Protein AF-A0A7Y3FLZ2-F1 (afdb_monomer_lite)

pLDDT: mean 87.55, std 9.43, range [63.09, 97.69]

Radius of gyration: 25.16 Å; chains: 1; bounding box: 51×49×57 Å

Structure (mmCIF, N/CA/C/O backbone):
data_AF-A0A7Y3FLZ2-F1
#
_entry.id   AF-A0A7Y3FLZ2-F1
#
loop_
_atom_site.group_PDB
_atom_site.id
_atom_site.type_symbol
_atom_site.label_atom_id
_atom_site.label_alt_id
_atom_site.label_comp_id
_atom_site.label_asym_id
_atom_site.label_entity_id
_atom_site.label_seq_id
_atom_site.pdbx_PDB_ins_code
_atom_site.Cartn_x
_atom_site.Cartn_y
_atom_site.Cartn_z
_atom_site.occupancy
_atom_site.B_iso_or_equiv
_atom_site.auth_seq_id
_atom_site.auth_comp_id
_atom_site.auth_asym_id
_atom_site.auth_atom_id
_atom_site.pdbx_PDB_model_num
ATOM 1 N N . MET A 1 1 ? -33.542 -35.979 -24.993 1.00 63.22 1 MET A N 1
ATOM 2 C CA . MET A 1 1 ? -32.214 -36.590 -24.778 1.00 63.22 1 MET A CA 1
ATOM 3 C C . MET A 1 1 ? -31.115 -35.932 -25.612 1.00 63.22 1 MET A C 1
ATOM 5 O O . MET A 1 1 ? -30.176 -35.439 -25.018 1.00 63.22 1 MET A O 1
ATOM 9 N N . THR A 1 2 ? -31.199 -35.846 -26.947 1.00 71.19 2 THR A N 1
ATOM 10 C CA . THR A 1 2 ? -30.143 -35.199 -27.767 1.00 71.19 2 THR A CA 1
ATOM 11 C C . THR A 1 2 ? -30.063 -33.675 -27.583 1.00 71.19 2 THR A C 1
ATOM 13 O O . THR A 1 2 ? -28.973 -33.135 -27.441 1.00 71.19 2 THR A O 1
ATOM 16 N N . VAL A 1 3 ? -31.209 -32.996 -27.470 1.00 74.81 3 VAL A N 1
ATOM 17 C CA . VAL A 1 3 ? -31.297 -31.529 -27.278 1.00 74.81 3 VAL A CA 1
ATOM 18 C C . VAL A 1 3 ? -30.729 -31.062 -25.922 1.00 74.81 3 VAL A C 1
ATOM 20 O O . VAL A 1 3 ? -30.156 -29.978 -25.809 1.00 74.81 3 VAL A O 1
ATOM 23 N N . GLU A 1 4 ? -30.833 -31.891 -24.879 1.00 76.25 4 GLU A N 1
ATOM 24 C CA . GLU A 1 4 ? -30.243 -31.606 -23.558 1.00 76.25 4 GLU A CA 1
ATOM 25 C C . GLU A 1 4 ? -28.714 -31.732 -23.568 1.00 76.25 4 GLU A C 1
ATOM 27 O O . GLU A 1 4 ? -28.028 -30.993 -22.868 1.00 76.25 4 GLU A O 1
ATOM 32 N N . LEU A 1 5 ? -28.156 -32.631 -24.384 1.00 73.31 5 LEU A N 1
ATOM 33 C CA . LEU A 1 5 ? -26.705 -32.780 -24.507 1.00 73.31 5 LEU A CA 1
ATOM 34 C C . LEU A 1 5 ? -26.087 -31.586 -25.244 1.00 73.31 5 LEU A C 1
ATOM 36 O O . LEU A 1 5 ? -25.062 -31.066 -24.810 1.00 73.31 5 LEU A O 1
ATOM 40 N N . GLU A 1 6 ? -26.729 -31.097 -26.307 1.00 72.00 6 GLU A N 1
ATOM 41 C CA . GLU A 1 6 ? -26.251 -29.921 -27.048 1.00 72.00 6 GLU A CA 1
ATOM 42 C C . GLU A 1 6 ? -26.263 -28.648 -26.191 1.00 72.00 6 GLU A C 1
ATOM 44 O O . GLU A 1 6 ? -25.299 -27.879 -26.199 1.00 72.00 6 GLU A O 1
ATOM 49 N N . THR A 1 7 ? -27.309 -28.456 -25.382 1.00 73.06 7 THR A N 1
ATOM 50 C CA . THR A 1 7 ? -27.408 -27.311 -24.462 1.00 73.06 7 THR A CA 1
ATOM 51 C C . THR A 1 7 ? -26.385 -27.377 -23.323 1.00 73.06 7 THR A C 1
ATOM 53 O O . THR A 1 7 ? -25.820 -26.345 -22.958 1.00 73.06 7 THR A O 1
ATOM 56 N N . GLN A 1 8 ? -26.064 -28.567 -22.800 1.00 70.31 8 GLN A N 1
ATOM 57 C CA . GLN A 1 8 ? -25.001 -28.750 -21.796 1.00 70.31 8 GLN A CA 1
ATOM 58 C C . GLN A 1 8 ? -23.601 -28.481 -22.368 1.00 70.31 8 GLN A C 1
ATOM 60 O O . GLN A 1 8 ? -22.780 -27.842 -21.708 1.00 70.31 8 GLN A O 1
ATOM 65 N N . ILE A 1 9 ? -23.327 -28.918 -23.602 1.00 71.00 9 ILE A N 1
ATOM 66 C CA . ILE A 1 9 ? -22.038 -28.691 -24.276 1.00 71.00 9 ILE A CA 1
ATOM 67 C C . ILE A 1 9 ? -21.853 -27.206 -24.622 1.00 71.00 9 ILE A C 1
ATOM 69 O O . ILE A 1 9 ? -20.765 -26.661 -24.415 1.00 71.00 9 ILE A O 1
ATOM 73 N N . ALA A 1 10 ? -22.909 -26.530 -25.087 1.00 72.69 10 ALA A N 1
ATOM 74 C CA . ALA A 1 10 ? -22.886 -25.091 -25.348 1.00 72.69 10 ALA A CA 1
ATOM 75 C C . ALA A 1 10 ? -22.628 -24.280 -24.063 1.00 72.69 10 ALA A C 1
ATOM 77 O O . ALA A 1 10 ? -21.714 -23.458 -24.021 1.00 72.69 10 ALA A O 1
ATOM 78 N N . ASN A 1 11 ? -23.349 -24.584 -22.978 1.00 69.62 11 ASN A N 1
ATOM 79 C CA . ASN A 1 11 ? -23.196 -23.907 -21.686 1.00 69.62 11 ASN A CA 1
ATOM 80 C C . ASN A 1 11 ? -21.810 -24.154 -21.057 1.00 69.62 11 ASN A C 1
ATOM 82 O O . ASN A 1 11 ? -21.180 -23.240 -20.521 1.00 69.62 11 ASN A O 1
ATOM 86 N N . ALA A 1 12 ? -21.281 -25.376 -21.182 1.00 69.62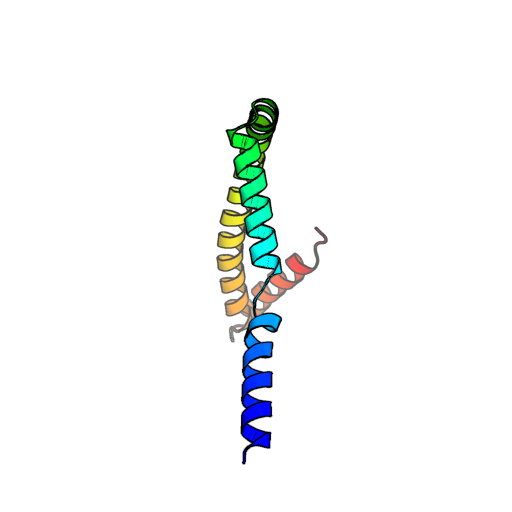 12 ALA A N 1
ATOM 87 C CA . ALA A 1 12 ? -19.939 -25.695 -20.713 1.00 69.62 12 ALA A CA 1
ATOM 88 C C . ALA A 1 12 ? -18.865 -24.861 -21.428 1.00 69.62 12 ALA A C 1
ATOM 90 O O . ALA A 1 12 ? -17.954 -24.377 -20.761 1.00 69.62 12 ALA A O 1
ATOM 91 N N . LYS A 1 13 ? -18.973 -24.661 -22.749 1.00 68.62 13 LYS A N 1
ATOM 92 C CA . LYS A 1 13 ? -18.010 -23.889 -23.551 1.00 68.62 13 LYS A CA 1
ATOM 93 C C . LYS A 1 13 ? -18.007 -22.398 -23.192 1.00 68.62 13 LYS A C 1
ATOM 95 O O . LYS A 1 13 ? -16.929 -21.832 -23.012 1.00 68.62 13 LYS A O 1
ATOM 100 N N . ASP A 1 14 ? -19.181 -21.794 -23.021 1.00 67.31 14 ASP A N 1
ATOM 101 C CA . ASP A 1 14 ? -19.304 -20.368 -22.685 1.00 67.31 14 ASP A CA 1
ATOM 102 C C . ASP A 1 14 ? -18.811 -20.057 -21.262 1.00 67.31 14 ASP A C 1
ATOM 104 O O . ASP A 1 14 ? -18.235 -19.001 -21.003 1.00 67.31 14 ASP A O 1
ATOM 108 N N . ARG A 1 15 ? -18.920 -21.007 -20.326 1.00 64.81 15 ARG A N 1
ATOM 109 C CA . ARG A 1 15 ? -18.406 -20.819 -18.960 1.00 64.81 15 ARG A CA 1
ATOM 110 C C . ARG A 1 15 ? -16.882 -20.632 -18.905 1.00 64.81 15 ARG A C 1
ATOM 112 O O . ARG A 1 15 ? -16.398 -19.908 -18.038 1.00 64.81 15 ARG A O 1
ATOM 119 N N . TRP A 1 16 ? -16.124 -21.238 -19.824 1.00 63.09 16 TRP A N 1
ATOM 120 C CA . TRP A 1 16 ? -14.660 -21.094 -19.880 1.00 63.09 16 TRP A CA 1
ATOM 121 C C . TRP A 1 16 ? -14.205 -19.796 -20.554 1.00 63.09 16 TRP A C 1
ATOM 123 O O . TRP A 1 16 ? -13.175 -19.249 -20.171 1.00 63.09 16 TRP A O 1
ATOM 133 N N . THR A 1 17 ? -14.952 -19.279 -21.532 1.00 67.00 17 THR A N 1
ATOM 134 C CA . THR A 1 17 ? -14.593 -18.033 -22.232 1.00 67.00 17 THR A CA 1
ATOM 135 C C . THR A 1 17 ? -15.037 -16.791 -21.468 1.00 67.00 17 THR A C 1
ATOM 137 O O . THR A 1 17 ? -14.315 -15.794 -21.480 1.00 67.00 17 THR A O 1
ATOM 140 N N . VAL A 1 18 ? -16.174 -16.861 -20.770 1.00 68.56 18 VAL A N 1
ATOM 141 C CA . VAL A 1 18 ? -16.732 -15.753 -19.980 1.00 68.56 18 VAL A CA 1
ATOM 142 C C . VAL A 1 18 ? -16.176 -15.742 -18.546 1.00 68.56 18 VAL A C 1
ATOM 144 O O . VAL A 1 18 ? -16.051 -14.680 -17.943 1.00 68.56 18 VAL A O 1
ATOM 147 N N . GLY A 1 19 ? -15.794 -16.903 -17.997 1.00 73.00 19 GLY A N 1
ATOM 148 C CA . GLY A 1 19 ? -15.234 -17.023 -16.643 1.00 73.00 19 GLY A CA 1
ATOM 149 C C . GLY A 1 19 ? -13.733 -16.737 -16.530 1.00 73.00 19 GLY A C 1
ATOM 150 O O . GLY A 1 19 ? -13.226 -16.558 -15.422 1.00 73.00 19 GLY A O 1
ATOM 151 N N . PHE A 1 20 ? -13.006 -16.697 -17.650 1.00 81.31 20 PHE A N 1
ATOM 152 C CA . PHE A 1 20 ? -11.566 -16.463 -17.639 1.00 81.31 20 PHE A CA 1
ATOM 153 C C . PHE A 1 20 ? -11.249 -14.954 -17.611 1.00 81.31 20 PHE A C 1
ATOM 155 O O . PHE A 1 20 ? -11.748 -14.207 -18.457 1.00 81.31 20 PHE A O 1
ATOM 162 N N . PRO A 1 21 ? -10.421 -14.467 -16.665 1.00 86.69 21 PRO A N 1
ATOM 163 C CA . PRO A 1 21 ? -10.133 -13.044 -16.514 1.00 86.69 21 PRO A CA 1
ATOM 164 C C . PRO A 1 21 ? -9.167 -12.551 -17.603 1.00 86.69 21 PRO A C 1
ATOM 166 O O . PRO A 1 21 ? -7.982 -12.328 -17.354 1.00 86.69 21 PRO A O 1
ATOM 169 N N . TRP A 1 22 ? -9.672 -12.331 -18.820 1.00 88.69 22 TRP A N 1
ATOM 170 C CA . TRP A 1 22 ? -8.893 -11.828 -19.963 1.00 88.69 22 TRP A CA 1
ATOM 171 C C . TRP A 1 22 ? -8.181 -10.499 -19.685 1.00 88.69 22 TRP A C 1
ATOM 173 O O . TRP A 1 22 ? -7.110 -10.244 -20.233 1.00 88.69 22 TRP A O 1
ATOM 183 N N . TRP A 1 23 ? -8.725 -9.685 -18.778 1.00 90.88 23 TRP A N 1
ATOM 184 C CA . TRP A 1 23 ? -8.074 -8.468 -18.295 1.00 90.88 23 TRP A CA 1
ATOM 185 C C . TRP A 1 23 ? -6.713 -8.752 -17.635 1.00 90.88 23 TRP A C 1
ATOM 187 O O . TRP A 1 23 ? -5.783 -7.964 -17.788 1.00 90.88 23 TRP A O 1
ATOM 197 N N . GLY A 1 24 ? -6.563 -9.890 -16.949 1.00 91.44 24 GLY A N 1
ATOM 198 C CA . GLY A 1 24 ? -5.305 -10.304 -16.330 1.00 91.44 24 GLY A CA 1
ATOM 199 C C . GLY A 1 24 ? -4.258 -10.671 -17.377 1.00 91.44 24 GLY A C 1
ATOM 200 O O . GLY A 1 24 ? -3.107 -10.256 -17.271 1.00 91.44 24 GLY A O 1
ATOM 201 N N . VAL A 1 25 ? -4.666 -11.368 -18.441 1.00 92.31 25 VAL A N 1
ATOM 202 C CA . VAL A 1 25 ? -3.779 -11.662 -19.579 1.00 92.31 25 VAL A CA 1
ATOM 203 C C . VAL A 1 25 ? -3.351 -10.379 -20.284 1.00 92.31 25 VAL A C 1
ATOM 205 O O . VAL A 1 25 ? -2.166 -10.215 -20.567 1.00 92.31 25 VAL A O 1
ATOM 208 N N . ALA A 1 26 ? -4.278 -9.445 -20.511 1.00 93.12 26 ALA A N 1
ATOM 209 C CA . ALA A 1 26 ? -3.953 -8.140 -21.080 1.00 93.12 26 ALA A CA 1
ATOM 210 C C . ALA A 1 26 ? -2.934 -7.382 -20.211 1.00 93.12 26 ALA A C 1
ATOM 212 O O . ALA A 1 26 ? -1.945 -6.875 -20.733 1.00 93.12 26 ALA A O 1
ATOM 213 N N . MET A 1 27 ? -3.118 -7.373 -18.886 1.00 93.69 27 MET A N 1
ATOM 214 C CA . MET A 1 27 ? -2.175 -6.758 -17.946 1.00 93.69 27 MET A CA 1
ATOM 215 C C . MET A 1 27 ? -0.782 -7.394 -18.037 1.00 93.69 27 MET A C 1
ATOM 217 O O . MET A 1 27 ? 0.219 -6.687 -18.132 1.00 93.69 27 MET A O 1
ATOM 221 N N . VAL A 1 28 ? -0.707 -8.728 -18.051 1.00 95.38 28 VAL A N 1
ATOM 222 C CA . VAL A 1 28 ? 0.567 -9.457 -18.151 1.00 95.38 28 VAL A CA 1
ATOM 223 C C . VAL A 1 28 ? 1.267 -9.169 -19.480 1.00 95.38 28 VAL A C 1
ATOM 225 O O . VAL A 1 28 ? 2.472 -8.928 -19.484 1.00 95.38 28 VAL A O 1
ATOM 228 N N . LEU A 1 29 ? 0.530 -9.133 -20.593 1.00 95.69 29 LEU A N 1
ATOM 229 C CA . LEU A 1 29 ? 1.081 -8.783 -21.905 1.00 95.69 29 LEU A CA 1
ATOM 230 C C . LEU A 1 29 ? 1.636 -7.356 -21.932 1.00 95.69 29 LEU A C 1
ATOM 232 O O . LEU A 1 29 ? 2.736 -7.145 -22.440 1.00 95.69 29 LEU A O 1
ATOM 236 N N . VAL A 1 30 ? 0.918 -6.391 -21.352 1.00 94.75 30 VAL A N 1
ATOM 237 C CA . VAL A 1 30 ? 1.388 -5.002 -21.245 1.00 94.75 30 VAL A CA 1
ATOM 238 C C . VAL A 1 30 ? 2.660 -4.924 -20.402 1.00 94.75 30 VAL A C 1
ATOM 240 O O . VAL A 1 30 ? 3.637 -4.317 -20.833 1.00 94.75 30 VAL A O 1
ATOM 243 N N . LEU A 1 31 ? 2.697 -5.575 -19.236 1.00 93.25 31 LEU A N 1
ATOM 244 C CA . LEU A 1 31 ? 3.891 -5.600 -18.384 1.00 93.25 31 LEU A CA 1
ATOM 245 C C . LEU A 1 31 ? 5.089 -6.257 -19.083 1.00 93.25 31 LEU A C 1
ATOM 247 O O . LEU A 1 31 ? 6.206 -5.752 -18.979 1.00 93.25 31 LEU A O 1
ATOM 251 N N . ALA A 1 32 ? 4.864 -7.341 -19.828 1.00 93.81 32 ALA A N 1
ATOM 252 C CA . ALA A 1 32 ? 5.906 -8.004 -20.606 1.00 93.81 32 ALA A CA 1
ATOM 253 C C . ALA A 1 32 ? 6.439 -7.105 -21.733 1.00 93.81 32 ALA A C 1
ATOM 255 O O . ALA A 1 32 ? 7.652 -7.016 -21.915 1.00 93.81 32 ALA A O 1
ATOM 256 N N . ALA A 1 33 ? 5.555 -6.397 -22.444 1.00 92.44 33 ALA A N 1
ATOM 257 C CA . ALA A 1 33 ? 5.944 -5.439 -23.476 1.00 92.44 33 ALA A CA 1
ATOM 258 C C . ALA A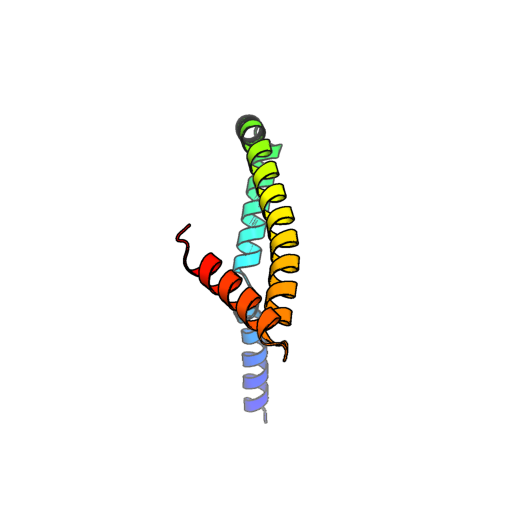 1 33 ? 6.765 -4.278 -22.892 1.00 92.44 33 ALA A C 1
ATOM 260 O O . ALA A 1 33 ? 7.819 -3.947 -23.429 1.00 92.44 33 ALA A O 1
ATOM 261 N N . LEU A 1 34 ? 6.345 -3.716 -21.752 1.00 88.00 34 LEU A N 1
ATOM 262 C CA . LEU A 1 34 ? 7.098 -2.674 -21.045 1.00 88.00 34 LEU A CA 1
ATOM 263 C C . LEU A 1 34 ? 8.477 -3.174 -20.595 1.00 88.00 34 LEU A C 1
ATOM 265 O O . LEU A 1 34 ? 9.478 -2.486 -20.789 1.00 88.00 34 LEU A O 1
ATOM 269 N N . GLY A 1 35 ? 8.544 -4.383 -20.032 1.00 88.19 35 GLY A N 1
ATOM 270 C CA . GLY A 1 35 ? 9.804 -5.014 -19.642 1.00 88.19 35 GLY A CA 1
ATOM 271 C C . GLY A 1 35 ? 10.739 -5.228 -20.834 1.00 88.19 35 GLY A C 1
ATOM 272 O O . GLY A 1 35 ? 11.929 -4.933 -20.741 1.00 88.19 35 GLY A O 1
ATOM 273 N N . TRP A 1 36 ? 10.196 -5.668 -21.972 1.00 91.75 36 TRP A N 1
ATOM 274 C CA . TRP A 1 36 ? 10.943 -5.800 -23.220 1.00 91.75 36 TRP A CA 1
ATOM 275 C C . TRP A 1 36 ? 11.511 -4.450 -23.672 1.00 91.75 36 TRP A C 1
ATOM 277 O O . TRP A 1 36 ? 12.715 -4.335 -23.901 1.00 91.75 36 TRP A O 1
ATOM 287 N N . SER A 1 37 ? 10.687 -3.400 -23.713 1.00 86.50 37 SER A N 1
ATOM 288 C CA . SER A 1 37 ? 11.128 -2.050 -24.082 1.00 86.50 37 SER A CA 1
ATOM 289 C C . SER A 1 37 ? 12.255 -1.528 -23.183 1.00 86.50 37 SER A C 1
ATOM 291 O O . SER A 1 37 ? 13.221 -0.970 -23.689 1.00 86.50 37 SER A O 1
ATOM 293 N N . ILE A 1 38 ? 12.206 -1.770 -21.869 1.00 86.56 38 ILE A N 1
ATOM 294 C CA . ILE A 1 38 ? 13.260 -1.340 -20.927 1.00 86.56 38 ILE A CA 1
ATOM 295 C C . ILE A 1 38 ? 14.598 -2.061 -21.180 1.00 86.56 38 ILE A C 1
ATOM 297 O O . ILE A 1 38 ? 15.669 -1.500 -20.928 1.00 86.56 38 ILE A O 1
ATOM 301 N N . VAL A 1 39 ? 14.567 -3.312 -21.651 1.00 85.12 39 VAL A N 1
ATOM 302 C CA . VAL A 1 39 ? 15.785 -4.102 -21.883 1.00 85.12 39 VAL A CA 1
ATOM 303 C C . VAL A 1 39 ? 16.430 -3.766 -23.227 1.00 85.12 39 VAL A C 1
ATOM 305 O O . VAL A 1 39 ? 17.653 -3.630 -23.292 1.00 85.12 39 VAL A O 1
ATOM 308 N N . PHE A 1 40 ? 15.642 -3.621 -24.287 1.00 85.88 40 PHE A N 1
ATOM 309 C CA . PHE A 1 40 ? 16.181 -3.474 -25.641 1.00 85.88 40 PHE A CA 1
ATOM 310 C C . PHE A 1 40 ? 16.404 -2.018 -26.070 1.00 85.88 40 PHE A C 1
ATOM 312 O O . PHE A 1 40 ? 17.191 -1.796 -26.988 1.00 85.88 40 PHE A O 1
ATOM 319 N N . ASP A 1 41 ? 15.793 -1.039 -25.394 1.00 85.56 41 ASP A N 1
ATOM 320 C CA . ASP A 1 41 ? 15.909 0.377 -25.749 1.00 85.56 41 ASP A CA 1
ATOM 321 C C . ASP A 1 41 ? 16.672 1.195 -24.673 1.00 85.56 41 ASP A C 1
ATOM 323 O O . ASP A 1 41 ? 16.276 1.224 -23.497 1.00 85.56 41 ASP A O 1
ATOM 327 N N . PRO A 1 42 ? 17.791 1.856 -25.034 1.00 80.75 42 PRO A N 1
ATOM 328 C CA . PRO A 1 42 ? 18.604 2.628 -24.096 1.00 80.75 42 PRO A CA 1
ATOM 329 C C . PRO A 1 42 ? 17.904 3.875 -23.532 1.00 80.75 42 PRO A C 1
ATOM 331 O O . PRO A 1 42 ? 18.238 4.279 -22.412 1.00 80.75 42 PRO A O 1
ATOM 334 N N . ASP A 1 43 ? 16.934 4.466 -24.235 1.00 84.12 43 ASP A N 1
ATOM 335 C CA . ASP A 1 43 ? 16.214 5.652 -23.751 1.00 84.12 43 ASP A CA 1
ATOM 336 C C . ASP A 1 43 ? 15.232 5.278 -22.632 1.00 84.12 43 ASP A C 1
ATOM 338 O O . ASP A 1 43 ? 15.196 5.910 -21.568 1.00 84.12 43 ASP A O 1
ATOM 342 N N . PHE A 1 44 ? 14.505 4.170 -22.806 1.00 81.88 44 PHE A N 1
ATOM 343 C CA . PHE A 1 44 ? 13.601 3.636 -21.782 1.00 81.88 44 PHE A CA 1
ATOM 344 C C . PHE A 1 44 ? 14.352 3.168 -20.532 1.00 81.88 44 PHE A C 1
ATOM 346 O O . PHE A 1 44 ? 13.878 3.365 -19.409 1.00 81.88 44 PHE A O 1
ATOM 353 N N . ARG A 1 45 ? 15.552 2.601 -20.695 1.00 84.00 45 ARG A N 1
ATOM 354 C CA . ARG A 1 45 ? 16.400 2.180 -19.572 1.00 84.00 45 ARG A CA 1
ATOM 355 C C . ARG A 1 45 ? 16.819 3.353 -18.686 1.00 84.00 45 ARG A C 1
ATOM 357 O O . ARG A 1 45 ? 16.757 3.239 -17.461 1.00 84.00 45 ARG A O 1
ATOM 364 N N . GLN A 1 46 ? 17.216 4.478 -19.281 1.00 85.00 46 GLN A N 1
ATOM 365 C CA . GLN A 1 46 ? 17.597 5.680 -18.530 1.00 85.00 46 GLN A CA 1
ATOM 366 C C . GLN A 1 46 ? 16.405 6.287 -17.784 1.00 85.00 46 GLN A C 1
ATOM 368 O O . GLN A 1 46 ? 16.538 6.690 -16.627 1.00 85.00 46 GLN A O 1
ATOM 373 N N . ALA A 1 47 ? 15.227 6.319 -18.414 1.00 86.31 47 ALA A N 1
ATOM 374 C CA . ALA A 1 47 ? 14.001 6.756 -17.753 1.00 86.31 47 ALA A CA 1
ATOM 375 C C . ALA A 1 47 ? 13.654 5.854 -16.554 1.00 86.31 47 ALA A C 1
ATOM 377 O O . ALA A 1 47 ? 13.385 6.351 -15.457 1.00 86.31 47 ALA A O 1
ATOM 378 N N . PHE A 1 48 ? 13.740 4.532 -16.727 1.00 84.81 48 PHE A N 1
ATOM 379 C CA . PHE A 1 48 ? 13.458 3.571 -15.662 1.00 84.81 48 PHE A CA 1
ATOM 380 C C . PHE A 1 48 ? 14.444 3.677 -14.492 1.00 84.81 48 PHE A C 1
ATOM 382 O O . PHE A 1 48 ? 14.026 3.605 -13.342 1.00 84.81 48 PHE A O 1
ATOM 389 N N . GLN A 1 49 ? 15.732 3.923 -14.742 1.00 87.88 49 GLN A N 1
ATOM 390 C CA . GLN A 1 49 ? 16.725 4.109 -13.674 1.00 87.88 49 GLN A CA 1
ATOM 391 C C . GLN A 1 49 ? 16.433 5.319 -12.774 1.00 87.88 49 GLN A C 1
ATOM 393 O O . GLN A 1 49 ? 16.770 5.289 -11.592 1.00 87.88 49 GLN A O 1
ATOM 398 N N . ARG A 1 50 ? 15.778 6.364 -13.298 1.00 88.75 50 ARG A N 1
ATOM 399 C CA . ARG A 1 50 ? 15.376 7.535 -12.500 1.00 88.75 50 ARG A CA 1
ATOM 400 C C . ARG A 1 50 ? 14.146 7.265 -11.630 1.00 88.75 50 ARG A C 1
ATOM 402 O O . ARG A 1 50 ? 14.079 7.760 -10.512 1.00 88.75 50 ARG A O 1
ATOM 409 N N . ILE A 1 51 ? 13.183 6.490 -12.132 1.00 90.88 51 ILE A N 1
ATOM 410 C CA . ILE A 1 51 ? 11.886 6.255 -11.465 1.00 90.88 51 ILE A CA 1
ATOM 411 C C . ILE A 1 51 ? 11.914 4.998 -10.581 1.00 90.88 51 ILE A C 1
ATOM 413 O O . ILE A 1 51 ? 11.229 4.938 -9.561 1.00 90.88 51 ILE A O 1
ATOM 417 N N . GLY A 1 52 ? 12.728 4.004 -10.940 1.00 90.12 52 GLY A N 1
ATOM 418 C CA . GLY A 1 52 ? 12.843 2.711 -10.262 1.00 90.12 52 GLY A CA 1
ATOM 419 C C . GLY A 1 52 ? 13.045 2.805 -8.745 1.00 90.12 52 GLY A C 1
ATOM 420 O O . GLY A 1 52 ? 12.337 2.106 -8.018 1.00 90.12 52 GLY A O 1
ATOM 421 N N . PRO A 1 53 ? 13.919 3.693 -8.230 1.00 92.81 53 PRO A N 1
ATOM 422 C CA . PRO A 1 53 ? 14.058 3.897 -6.789 1.00 92.81 53 PRO A CA 1
ATOM 423 C C . PRO A 1 53 ? 12.766 4.381 -6.115 1.00 92.81 53 PRO A C 1
ATOM 425 O O . PRO A 1 53 ? 12.430 3.918 -5.028 1.00 92.81 53 PRO A O 1
ATOM 428 N N . GLY A 1 54 ? 12.008 5.268 -6.767 1.00 92.69 54 GLY A N 1
ATOM 429 C CA . GLY A 1 54 ? 10.716 5.739 -6.263 1.00 92.69 54 GLY A CA 1
ATOM 430 C C . GLY A 1 54 ? 9.678 4.619 -6.211 1.00 92.69 54 GLY A C 1
ATOM 431 O O . GLY A 1 54 ? 9.013 4.444 -5.193 1.00 92.69 54 GLY A O 1
ATOM 432 N N . LEU A 1 55 ? 9.609 3.801 -7.267 1.00 93.88 55 LEU A N 1
ATOM 433 C CA . LEU A 1 55 ? 8.734 2.626 -7.305 1.00 93.88 55 LEU A CA 1
ATOM 434 C C . LEU A 1 55 ? 9.056 1.651 -6.165 1.00 93.88 55 LEU A C 1
ATOM 436 O O . LEU A 1 55 ? 8.148 1.145 -5.505 1.00 93.88 55 LEU A O 1
ATOM 440 N N . TRP A 1 56 ? 10.343 1.418 -5.905 1.00 94.44 56 TRP A N 1
ATOM 441 C CA . TRP A 1 56 ? 10.782 0.549 -4.817 1.00 94.44 56 TRP A CA 1
ATOM 442 C C . TRP A 1 56 ? 10.345 1.069 -3.444 1.00 94.44 56 TRP A C 1
ATOM 444 O O . TRP A 1 56 ? 9.812 0.302 -2.643 1.00 94.44 56 TRP A O 1
ATOM 454 N N . ILE A 1 57 ? 10.493 2.373 -3.194 1.00 96.38 57 ILE A N 1
ATOM 455 C CA . ILE A 1 57 ? 10.054 2.998 -1.940 1.00 96.38 57 ILE A CA 1
ATOM 456 C C . ILE A 1 57 ? 8.539 2.860 -1.762 1.00 96.38 57 ILE A C 1
ATOM 458 O O . ILE A 1 57 ? 8.096 2.504 -0.673 1.00 96.38 57 ILE A O 1
ATOM 462 N N . THR A 1 58 ? 7.736 3.083 -2.808 1.00 96.31 58 THR A N 1
ATOM 463 C CA . THR A 1 58 ? 6.277 2.902 -2.734 1.00 96.31 58 THR A CA 1
ATOM 464 C C . THR A 1 58 ? 5.910 1.462 -2.393 1.00 96.31 58 THR A C 1
ATOM 466 O O . THR A 1 58 ? 5.106 1.244 -1.491 1.00 96.31 58 THR A O 1
ATOM 469 N N . LEU A 1 59 ? 6.527 0.478 -3.055 1.00 96.38 59 LEU A N 1
ATOM 470 C CA . LEU A 1 59 ? 6.274 -0.938 -2.775 1.00 96.38 59 LEU A CA 1
ATOM 471 C C . LEU A 1 59 ? 6.637 -1.306 -1.333 1.00 96.38 59 LEU A C 1
ATOM 473 O O . LEU A 1 59 ? 5.849 -1.964 -0.654 1.00 96.38 59 LEU A O 1
ATOM 477 N N . GLN A 1 60 ? 7.796 -0.851 -0.847 1.00 97.12 60 GLN A N 1
ATOM 478 C CA . GLN A 1 60 ? 8.204 -1.065 0.540 1.00 97.12 60 GLN A CA 1
ATOM 479 C C . GLN A 1 60 ? 7.228 -0.403 1.517 1.00 97.12 60 GLN A C 1
ATOM 481 O O . GLN A 1 60 ? 6.758 -1.061 2.444 1.00 97.12 60 GLN A O 1
ATOM 486 N N . ALA A 1 61 ? 6.889 0.868 1.297 1.00 96.88 61 ALA A N 1
ATOM 487 C CA . ALA A 1 61 ? 5.967 1.610 2.146 1.00 96.88 61 ALA A CA 1
ATOM 488 C C . ALA A 1 61 ? 4.604 0.915 2.213 1.00 96.88 61 ALA A C 1
ATOM 490 O O . ALA A 1 61 ? 4.137 0.608 3.304 1.00 96.88 61 ALA A O 1
ATOM 491 N N . THR A 1 62 ? 4.003 0.571 1.069 1.00 96.75 62 THR A N 1
ATOM 492 C CA . THR A 1 62 ? 2.726 -0.151 1.033 1.00 96.75 62 THR A CA 1
ATOM 493 C C . THR A 1 62 ? 2.815 -1.479 1.776 1.00 96.75 62 THR A C 1
ATOM 495 O O . THR A 1 62 ? 1.943 -1.771 2.591 1.00 96.75 62 THR A O 1
ATOM 498 N N . PHE A 1 63 ? 3.869 -2.265 1.551 1.00 97.56 63 PHE A N 1
ATOM 499 C CA . PHE A 1 63 ? 4.022 -3.570 2.189 1.00 97.56 63 PHE A CA 1
ATOM 500 C C . PHE A 1 63 ? 4.130 -3.466 3.718 1.00 97.56 63 PHE A C 1
ATOM 502 O O . PHE A 1 63 ? 3.360 -4.104 4.440 1.00 97.56 63 PHE A O 1
ATOM 509 N N . PHE A 1 64 ? 5.039 -2.629 4.227 1.00 97.62 64 PHE A N 1
ATOM 510 C CA . PHE A 1 64 ? 5.232 -2.466 5.669 1.00 97.62 64 PHE A CA 1
ATOM 511 C C . PHE A 1 64 ? 4.042 -1.771 6.341 1.00 97.62 64 PHE A C 1
ATOM 513 O O . PHE A 1 64 ? 3.618 -2.199 7.416 1.00 97.62 64 PHE A O 1
ATOM 520 N N . SER A 1 65 ? 3.450 -0.752 5.708 1.00 96.75 65 SER A N 1
ATOM 521 C CA . SER A 1 65 ? 2.246 -0.091 6.223 1.00 96.75 65 SER A CA 1
ATOM 522 C C . SER A 1 65 ? 1.069 -1.054 6.317 1.00 96.75 65 SER A C 1
ATOM 524 O O . SER A 1 65 ? 0.374 -1.056 7.330 1.00 96.75 65 SER A O 1
ATOM 526 N N . PHE A 1 66 ? 0.859 -1.905 5.309 1.00 97.12 66 PHE A N 1
ATOM 527 C CA . PHE A 1 66 ? -0.226 -2.885 5.329 1.00 97.12 66 PHE A CA 1
ATOM 528 C C . PHE A 1 66 ? -0.013 -3.945 6.414 1.00 97.12 66 PHE A C 1
ATOM 530 O O . PHE A 1 66 ? -0.954 -4.303 7.119 1.00 97.12 66 PHE A O 1
ATOM 537 N N . LEU A 1 67 ? 1.230 -4.392 6.614 1.00 97.69 67 LEU A N 1
ATOM 538 C CA . LEU A 1 67 ? 1.569 -5.343 7.672 1.00 97.69 67 LEU A CA 1
ATOM 539 C C . LEU A 1 67 ? 1.231 -4.786 9.063 1.00 97.69 67 LEU A C 1
ATOM 541 O O . LEU A 1 67 ? 0.566 -5.452 9.857 1.00 97.69 67 LEU A O 1
ATOM 545 N N . ILE A 1 68 ? 1.631 -3.543 9.339 1.00 96.69 68 ILE A N 1
ATOM 546 C CA . ILE A 1 68 ? 1.319 -2.861 10.603 1.00 96.69 68 ILE A CA 1
ATOM 547 C C . ILE A 1 68 ? -0.194 -2.633 10.734 1.00 96.69 68 ILE A C 1
ATOM 549 O O . ILE A 1 68 ? -0.766 -2.881 11.798 1.00 96.69 68 ILE A O 1
ATOM 553 N N . ALA A 1 69 ? -0.857 -2.215 9.653 1.00 95.81 69 ALA A N 1
ATOM 554 C CA . ALA A 1 69 ? -2.298 -1.986 9.635 1.00 95.81 69 ALA A CA 1
ATOM 555 C C . ALA A 1 69 ? -3.094 -3.255 9.969 1.00 95.81 69 ALA A C 1
ATOM 557 O O . ALA A 1 69 ? -4.065 -3.173 10.718 1.00 95.81 69 ALA A O 1
ATOM 558 N N . ILE A 1 70 ? -2.669 -4.429 9.487 1.00 97.00 70 ILE A N 1
ATOM 559 C CA . ILE A 1 70 ? -3.296 -5.712 9.840 1.00 97.00 70 ILE A CA 1
ATOM 560 C C . ILE A 1 70 ? -3.172 -5.980 11.340 1.00 97.00 70 ILE A C 1
ATOM 562 O O . ILE A 1 70 ? -4.164 -6.336 11.972 1.00 97.00 70 ILE A O 1
ATOM 566 N N . VAL A 1 71 ? -1.983 -5.801 11.923 1.00 97.06 71 VAL A N 1
ATOM 567 C CA . VAL A 1 71 ? -1.761 -6.060 13.355 1.00 97.06 71 VAL A CA 1
ATOM 568 C C . VAL A 1 71 ? -2.650 -5.156 14.209 1.00 97.06 71 VAL A C 1
ATOM 570 O O . VAL A 1 71 ? -3.372 -5.641 15.081 1.00 97.06 71 VAL A O 1
ATOM 573 N N . ILE A 1 72 ? -2.652 -3.852 13.929 1.00 95.12 72 ILE A N 1
ATOM 574 C CA . ILE A 1 72 ? -3.469 -2.888 14.675 1.00 95.12 72 ILE A CA 1
ATOM 575 C C . ILE A 1 72 ? -4.963 -3.150 14.444 1.00 95.12 72 ILE A C 1
ATOM 577 O O . ILE A 1 72 ? -5.743 -3.176 15.397 1.00 95.12 72 ILE A O 1
ATOM 581 N N . GLY A 1 73 ? -5.362 -3.394 13.194 1.00 94.56 73 GLY A N 1
ATOM 582 C CA . GLY A 1 73 ? -6.741 -3.694 12.821 1.00 94.56 73 GLY A CA 1
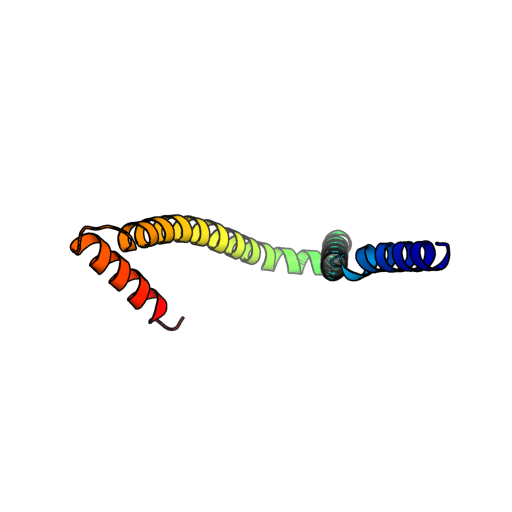ATOM 583 C C . GLY A 1 73 ? -7.270 -4.960 13.493 1.00 94.56 73 GLY A C 1
ATOM 584 O O . GLY A 1 73 ? -8.416 -4.978 13.940 1.00 94.56 73 GLY A O 1
ATOM 585 N N . LEU A 1 74 ? -6.433 -5.989 13.645 1.00 95.81 74 LEU A N 1
ATOM 586 C CA . LEU A 1 74 ? -6.788 -7.215 14.353 1.00 95.81 74 LEU A CA 1
ATOM 587 C C . LEU A 1 74 ? -6.985 -6.958 15.852 1.00 95.81 74 LEU A C 1
ATOM 589 O O . LEU A 1 74 ? -7.995 -7.384 16.411 1.00 95.81 74 LEU A O 1
ATOM 593 N N . ILE A 1 75 ? -6.071 -6.223 16.493 1.00 95.00 75 ILE A N 1
ATOM 594 C CA . ILE A 1 75 ? -6.178 -5.869 17.919 1.00 95.00 75 ILE A CA 1
ATOM 595 C C . ILE A 1 75 ? -7.449 -5.051 18.175 1.00 95.00 75 ILE A C 1
ATOM 597 O O . ILE A 1 75 ? -8.222 -5.377 19.076 1.00 95.00 75 ILE A O 1
ATOM 601 N N . ALA A 1 76 ? -7.704 -4.022 17.364 1.00 93.81 76 ALA A N 1
ATOM 602 C CA . ALA A 1 76 ? -8.907 -3.203 17.479 1.00 93.81 76 ALA A CA 1
ATOM 603 C C . ALA A 1 76 ? -10.183 -4.013 17.173 1.00 93.81 76 ALA A C 1
ATOM 605 O O . ALA A 1 76 ? -11.189 -3.881 17.872 1.00 93.81 76 ALA A O 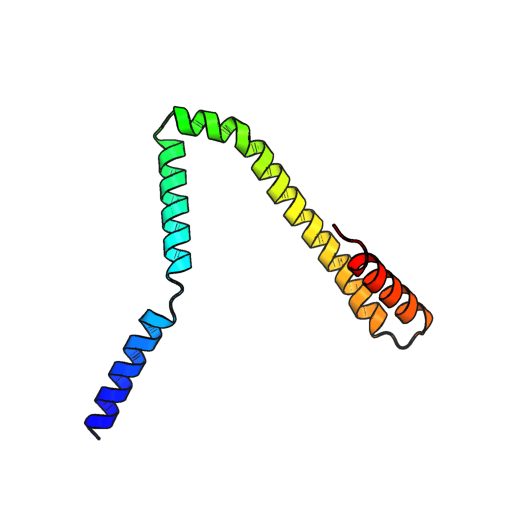1
ATOM 606 N N . GLY A 1 77 ? -10.140 -4.899 16.175 1.00 93.44 77 GLY A N 1
ATOM 607 C CA . GLY A 1 77 ? -11.252 -5.778 15.814 1.00 93.44 77 GLY A CA 1
ATOM 608 C C . GLY A 1 77 ? -11.642 -6.730 16.945 1.00 93.44 77 GLY A C 1
ATOM 609 O O . GLY A 1 77 ? -12.819 -6.815 17.299 1.00 93.44 77 GLY A O 1
ATOM 610 N N . VAL A 1 78 ? -10.659 -7.388 17.565 1.00 95.12 78 VAL A N 1
ATOM 611 C CA . VAL A 1 78 ? -10.879 -8.260 18.729 1.00 95.12 78 VAL A CA 1
ATOM 612 C C . VAL A 1 78 ? -11.314 -7.443 19.948 1.00 95.12 78 VAL A C 1
ATOM 614 O O . VAL A 1 78 ? -12.267 -7.819 20.631 1.00 95.12 78 VAL A O 1
ATOM 617 N N . GLY A 1 79 ? -10.679 -6.294 20.198 1.00 92.44 79 GLY A N 1
ATOM 618 C CA . GLY A 1 79 ? -11.021 -5.399 21.307 1.00 92.44 79 GLY A CA 1
ATOM 619 C C . GLY A 1 79 ? -12.479 -4.935 21.274 1.00 92.44 79 GLY A C 1
ATOM 620 O O . GLY A 1 79 ? -13.135 -4.893 22.314 1.00 92.44 79 GLY A O 1
ATOM 621 N N . ARG A 1 80 ? -13.028 -4.686 20.079 1.00 90.44 80 ARG A N 1
ATOM 622 C CA . ARG A 1 80 ? -14.438 -4.322 19.883 1.00 90.44 80 ARG A CA 1
ATOM 623 C C . ARG A 1 80 ? -15.419 -5.439 20.276 1.00 90.44 80 ARG A C 1
ATOM 625 O O . ARG A 1 80 ? -16.534 -5.122 20.686 1.00 90.44 80 ARG A O 1
ATOM 632 N N . LEU A 1 81 ? -15.031 -6.712 20.159 1.00 91.75 81 LEU A N 1
ATOM 633 C CA . LEU A 1 81 ? -15.865 -7.866 20.534 1.00 91.75 81 LEU A CA 1
ATOM 634 C C . LEU A 1 81 ? -15.735 -8.240 22.023 1.00 91.75 81 LEU A C 1
ATOM 636 O O . LEU A 1 81 ? -16.453 -9.108 22.517 1.00 91.75 81 LEU A O 1
ATOM 640 N N . SER A 1 82 ? -14.828 -7.594 22.756 1.00 90.50 82 SER A N 1
ATOM 641 C CA . SER A 1 82 ? -14.614 -7.876 24.172 1.00 90.50 82 SER A CA 1
ATOM 642 C C . SER A 1 82 ? -15.845 -7.538 25.020 1.00 90.50 82 SER A C 1
ATOM 644 O O . SER A 1 82 ? -16.481 -6.499 24.842 1.00 90.50 82 SER A O 1
ATOM 646 N N . HIS A 1 83 ? -16.135 -8.393 26.005 1.00 87.75 83 HIS A N 1
ATOM 647 C CA . HIS A 1 83 ? -17.171 -8.149 27.015 1.00 87.75 83 HIS A CA 1
ATOM 648 C C . HIS A 1 83 ? -16.784 -7.023 27.990 1.00 87.75 83 HIS A C 1
ATOM 650 O O . HIS A 1 83 ? -17.647 -6.468 28.668 1.00 87.75 83 HIS A O 1
ATOM 656 N N . ASN A 1 84 ? -15.495 -6.664 28.069 1.00 91.19 84 ASN A N 1
ATOM 657 C CA . ASN A 1 84 ? -15.032 -5.567 28.910 1.00 91.19 84 ASN A CA 1
ATOM 658 C C . ASN A 1 84 ? -15.344 -4.216 28.245 1.00 91.19 84 ASN A C 1
ATOM 660 O O . ASN A 1 84 ? -14.829 -3.905 27.167 1.00 91.19 84 ASN A O 1
ATOM 664 N N . ALA A 1 85 ? -16.140 -3.391 28.931 1.00 89.62 85 ALA A N 1
ATOM 665 C CA . ALA A 1 85 ? -16.552 -2.072 28.460 1.00 89.62 85 ALA A CA 1
ATOM 666 C C . ALA A 1 85 ? -15.364 -1.158 28.107 1.00 89.62 85 ALA A C 1
ATOM 668 O O . ALA A 1 85 ? -15.440 -0.414 27.130 1.00 89.62 85 ALA A O 1
ATOM 669 N N . LEU A 1 86 ? -14.250 -1.242 28.844 1.00 91.62 86 LEU A N 1
ATOM 670 C CA . LEU A 1 86 ? -13.075 -0.402 28.596 1.00 91.62 86 LEU A CA 1
ATOM 671 C C . LEU A 1 86 ? -12.395 -0.750 27.262 1.00 91.62 86 LEU A C 1
ATOM 673 O O . LEU A 1 86 ? -12.162 0.131 26.437 1.00 91.62 86 LEU A O 1
ATOM 677 N N . ALA A 1 87 ? -12.140 -2.040 27.019 1.00 89.56 87 ALA A N 1
ATOM 678 C CA . ALA A 1 87 ? -11.512 -2.513 25.783 1.00 89.56 87 ALA A CA 1
ATOM 679 C C . ALA A 1 87 ? -12.377 -2.208 24.549 1.00 89.56 87 ALA A C 1
ATOM 681 O O . ALA A 1 87 ? -11.866 -1.749 23.526 1.00 89.56 87 ALA A O 1
ATOM 682 N N . ARG A 1 88 ? -13.698 -2.389 24.673 1.00 92.62 88 ARG A N 1
ATOM 683 C CA . ARG A 1 88 ? -14.657 -2.093 23.606 1.00 92.62 88 ARG A CA 1
ATOM 684 C C . ARG A 1 88 ? -14.703 -0.603 23.262 1.00 92.62 88 ARG A C 1
ATOM 686 O O . ARG A 1 88 ? -14.697 -0.264 22.079 1.00 92.62 88 ARG A O 1
ATOM 693 N N . ASN A 1 89 ? -14.726 0.279 24.261 1.00 93.38 89 ASN A N 1
ATOM 694 C CA . ASN A 1 89 ? -14.793 1.726 24.037 1.00 93.38 89 ASN A CA 1
ATOM 695 C C . ASN A 1 89 ? -13.510 2.269 23.394 1.00 93.38 89 ASN A C 1
ATOM 697 O O . ASN A 1 89 ? -13.596 3.013 22.422 1.00 93.38 89 ASN A O 1
ATOM 701 N N . VAL A 1 90 ? -12.331 1.850 23.870 1.00 94.06 90 VAL A N 1
ATOM 702 C CA . VAL A 1 90 ? -11.043 2.274 23.290 1.00 94.06 90 VAL A CA 1
ATOM 703 C C . VAL A 1 90 ? -10.910 1.809 21.838 1.00 94.06 90 VAL A C 1
ATOM 705 O O . VAL A 1 90 ? -10.552 2.601 20.967 1.00 94.06 90 VAL A O 1
ATOM 708 N N . ALA A 1 91 ? -11.250 0.547 21.556 1.00 92.25 91 ALA A N 1
ATOM 709 C CA . ALA A 1 91 ? -11.220 0.014 20.197 1.00 92.25 91 ALA A CA 1
ATOM 710 C C . ALA A 1 91 ? -12.193 0.750 19.262 1.00 92.25 91 ALA A C 1
ATOM 712 O O . ALA A 1 91 ? -11.843 1.062 18.126 1.00 92.25 91 ALA A O 1
ATOM 713 N N . THR A 1 92 ? -13.399 1.055 19.747 1.00 92.19 92 THR A N 1
ATOM 714 C CA . THR A 1 92 ? -14.413 1.782 18.968 1.00 92.19 92 THR A CA 1
ATOM 715 C C . THR A 1 92 ? -13.956 3.208 18.668 1.00 92.19 92 THR A C 1
ATOM 717 O O . THR A 1 92 ? -13.976 3.607 17.508 1.00 92.19 92 THR A O 1
ATOM 720 N N . PHE A 1 93 ? -13.438 3.929 19.668 1.00 93.75 93 PHE A N 1
ATOM 721 C CA . PHE A 1 93 ? -12.910 5.282 19.492 1.00 93.75 93 PHE A CA 1
ATOM 722 C C . PHE A 1 93 ? -11.773 5.336 18.464 1.00 93.75 93 PHE A C 1
ATOM 724 O O . PHE A 1 93 ? -11.803 6.172 17.565 1.00 93.75 93 PHE A O 1
ATOM 731 N N . TYR A 1 94 ? -10.798 4.422 18.552 1.00 93.19 94 TYR A N 1
ATOM 732 C CA . TYR A 1 94 ? -9.706 4.351 17.577 1.00 93.19 94 TYR A CA 1
ATOM 733 C C . TYR A 1 94 ? -10.234 4.162 16.145 1.00 93.19 94 TYR A C 1
ATOM 735 O O . TYR A 1 94 ? -9.844 4.898 15.240 1.00 93.19 94 TYR A O 1
ATOM 743 N N . ILE A 1 95 ? -11.152 3.209 15.940 1.00 93.19 95 ILE A N 1
ATOM 744 C 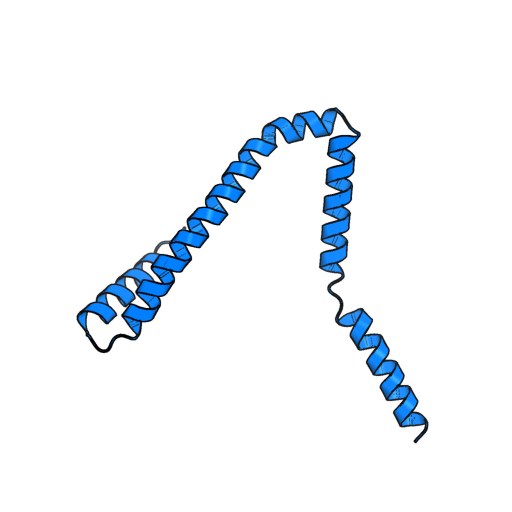CA . ILE A 1 95 ? -11.724 2.914 14.618 1.00 93.19 95 ILE A CA 1
ATOM 745 C C . ILE A 1 95 ? -12.515 4.112 14.078 1.00 93.19 95 ILE A C 1
ATOM 747 O O . ILE A 1 95 ? -12.391 4.444 12.900 1.00 93.19 95 ILE A O 1
ATOM 751 N N . GLU A 1 96 ? -13.338 4.745 14.912 1.00 94.88 96 GLU A N 1
ATOM 752 C CA . GLU A 1 96 ? -14.148 5.901 14.519 1.00 94.88 96 GLU A CA 1
ATOM 753 C C . GLU A 1 96 ? -13.279 7.114 14.182 1.00 94.88 96 GLU A C 1
ATOM 755 O O . GLU A 1 96 ? -13.506 7.749 13.155 1.00 94.88 96 GLU A O 1
ATOM 760 N N . PHE A 1 97 ? -12.243 7.388 14.979 1.00 93.88 97 PHE A N 1
ATOM 761 C CA . PHE A 1 97 ? -11.310 8.483 14.727 1.00 93.88 97 PHE A CA 1
ATOM 762 C C . PHE A 1 97 ? -10.562 8.295 13.404 1.00 93.88 97 PHE A C 1
ATOM 764 O O . PHE A 1 97 ? -10.590 9.178 12.552 1.00 93.88 97 PHE A O 1
ATOM 771 N N . VAL A 1 98 ? -9.954 7.123 13.185 1.00 91.75 98 VAL A N 1
ATOM 772 C CA . VAL A 1 98 ? -9.195 6.838 11.954 1.00 91.75 98 VAL A CA 1
ATOM 773 C C . VAL A 1 98 ? -10.085 6.910 10.711 1.00 91.75 98 VAL A C 1
ATOM 775 O O . VAL A 1 98 ? -9.637 7.367 9.666 1.00 91.75 98 VAL A O 1
ATOM 778 N N . ARG A 1 99 ? -11.356 6.507 10.816 1.00 89.19 99 ARG A N 1
ATOM 779 C CA . ARG A 1 99 ? -12.329 6.613 9.714 1.00 89.19 99 ARG A CA 1
ATOM 780 C C . ARG A 1 99 ? -12.893 8.023 9.522 1.00 89.19 99 ARG A C 1
ATOM 782 O O . ARG A 1 99 ? -13.492 8.276 8.481 1.00 89.19 99 ARG A O 1
ATOM 789 N N . GLY A 1 100 ? -12.755 8.895 10.519 1.00 91.12 100 GLY A N 1
ATOM 790 C CA . GLY A 1 100 ? -13.249 10.270 10.503 1.00 91.12 100 GLY A CA 1
ATOM 791 C C . GLY A 1 100 ? -12.238 11.293 9.986 1.00 91.12 100 GLY A C 1
ATOM 792 O O . GLY A 1 100 ? -12.641 12.410 9.671 1.00 91.12 100 GLY A O 1
ATOM 793 N N . VAL A 1 101 ? -10.952 10.936 9.884 1.00 91.06 101 VAL A N 1
ATOM 794 C CA . VAL A 1 101 ? -9.914 11.811 9.323 1.00 91.06 101 VAL A CA 1
ATOM 795 C C . VAL A 1 101 ? -9.917 11.686 7.792 1.00 91.06 101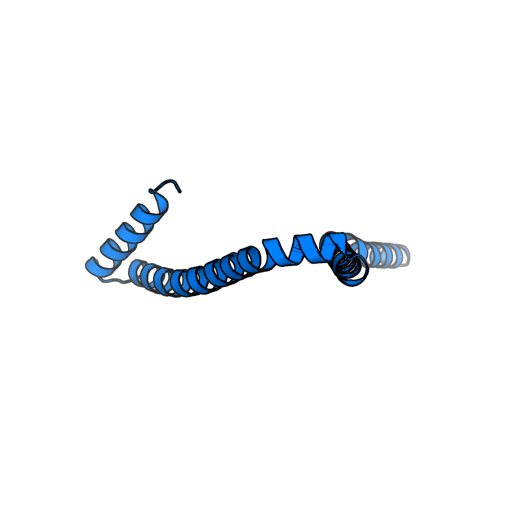 VAL A C 1
ATOM 797 O O . VAL A 1 101 ? -9.592 10.613 7.279 1.00 91.06 101 VAL A O 1
ATOM 800 N N . PRO A 1 102 ? -10.272 12.747 7.044 1.00 86.38 102 PRO A N 1
ATOM 801 C CA . PRO A 1 102 ? -10.096 12.761 5.599 1.00 86.38 102 PRO A CA 1
ATOM 802 C C . PRO A 1 102 ? -8.598 12.793 5.268 1.00 86.38 102 PRO A C 1
ATOM 804 O O . PRO A 1 102 ? -7.854 13.609 5.816 1.00 86.38 102 PRO A O 1
ATOM 807 N N . ILE A 1 103 ? -8.182 11.869 4.404 1.00 75.50 103 ILE A N 1
ATOM 808 C CA . ILE A 1 103 ? -6.806 11.671 3.924 1.00 75.50 103 ILE A CA 1
ATOM 809 C C . ILE A 1 103 ? -6.568 12.352 2.582 1.00 75.50 103 ILE A C 1
ATOM 811 O O . ILE A 1 103 ? -7.522 12.403 1.772 1.00 75.50 103 ILE A O 1
#

Secondary structure (DSSP, 8-state):
-HHHHHHHHHHHHHHHHHHS-HHHHHHHHHHHHHHHHHHH-HHHHHHHHHHHHHHHHHHHHHHHHHHHHHHHHHHHHHHHH-SSHHHHHHHHHHHHHHHHS--

Foldseek 3Di:
DVVVVVVVVVVVVVCVVVVDPVVVVVVVVVVVVLVVCCVPPPVSVVVCVVCVVVVVVVVVCVVVVVVVCVVLVVQLVVLCVDPDPVSNVVSVVVVCVVVPDDD

Sequence (103 aa):
MTVELETQIANAKDRWTVGFPWWGVAMVLVLAALGWSIVFDPDFRQAFQRIGPGLWITLQATFFSFLIAIVIGLIAGVGRLSHNALARNVATFYIEFVRGVPI